Protein AF-E2CHT0-F1 (afdb_monomer_lite)

Radius of gyration: 14.72 Å; chains: 1; bounding box: 35×29×38 Å

Structure (mmCIF, N/CA/C/O backbone):
data_AF-E2CHT0-F1
#
_entry.id   AF-E2CHT0-F1
#
loop_
_atom_site.group_PDB
_atom_site.id
_atom_site.type_symbol
_atom_site.label_atom_id
_atom_site.label_alt_id
_atom_site.label_comp_id
_atom_site.label_asym_id
_atom_site.label_entity_id
_atom_site.label_seq_id
_atom_site.pdbx_PDB_ins_code
_atom_site.Cartn_x
_atom_site.Cartn_y
_atom_site.Cartn_z
_atom_site.occupancy
_atom_site.B_iso_or_equiv
_atom_site.auth_seq_id
_atom_site.auth_comp_id
_atom_site.auth_asym_id
_atom_site.auth_atom_id
_atom_site.pdbx_PDB_model_num
ATOM 1 N N . MET A 1 1 ? -0.167 5.223 0.004 1.00 87.38 1 MET A N 1
ATOM 2 C CA . MET A 1 1 ? -1.363 5.109 0.862 1.00 87.38 1 MET A CA 1
ATOM 3 C C . MET A 1 1 ? -2.185 6.381 0.898 1.00 87.38 1 MET A C 1
ATOM 5 O O . MET A 1 1 ? -3.394 6.266 0.800 1.00 87.38 1 MET A O 1
ATOM 9 N N . ALA A 1 2 ? -1.607 7.569 1.050 1.00 86.06 2 ALA A N 1
ATOM 10 C CA . ALA A 1 2 ? -2.362 8.821 1.003 1.00 86.06 2 ALA A CA 1
ATOM 11 C C . ALA A 1 2 ? -3.125 9.012 -0.323 1.00 86.06 2 ALA A C 1
ATOM 13 O O . ALA A 1 2 ? -2.822 8.372 -1.337 1.00 86.06 2 ALA A O 1
ATOM 14 N N . PHE A 1 3 ? -4.109 9.910 -0.341 1.00 81.88 3 PHE A N 1
ATOM 15 C CA . PHE A 1 3 ? -4.882 10.196 -1.555 1.00 81.88 3 PHE A CA 1
ATOM 16 C C . PHE A 1 3 ? -4.013 10.773 -2.690 1.00 81.88 3 PHE A C 1
ATOM 18 O O . PHE A 1 3 ? -4.260 10.513 -3.868 1.00 81.88 3 PHE A O 1
ATOM 25 N N . LYS A 1 4 ? -2.964 11.532 -2.347 1.00 81.38 4 LYS A N 1
ATOM 26 C CA . LYS A 1 4 ? -1.986 12.083 -3.295 1.00 81.38 4 LYS A CA 1
ATOM 27 C C . LYS A 1 4 ? -0.557 11.899 -2.775 1.00 81.38 4 LYS A C 1
ATOM 29 O O . LYS A 1 4 ? -0.359 11.846 -1.564 1.00 81.38 4 LYS A O 1
ATOM 34 N N . PRO A 1 5 ? 0.451 11.844 -3.661 1.00 83.44 5 PRO A N 1
ATOM 35 C CA . PRO A 1 5 ? 1.846 11.813 -3.236 1.00 83.44 5 PRO A CA 1
ATOM 36 C C . PRO A 1 5 ? 2.229 13.051 -2.411 1.00 83.44 5 PRO A C 1
ATOM 38 O O . PRO A 1 5 ? 1.889 14.174 -2.786 1.00 83.44 5 PRO A O 1
ATOM 41 N N . GLY A 1 6 ? 2.980 12.845 -1.325 1.00 82.62 6 GLY A N 1
ATOM 42 C CA . GLY A 1 6 ? 3.568 13.925 -0.520 1.00 82.62 6 GLY A CA 1
ATOM 43 C C . GLY A 1 6 ? 2.632 14.582 0.502 1.00 82.62 6 GLY A C 1
ATOM 44 O O . GLY A 1 6 ? 2.966 15.644 1.019 1.00 82.62 6 GLY A O 1
ATOM 45 N N . THR A 1 7 ? 1.479 13.981 0.795 1.00 85.69 7 THR A N 1
ATOM 46 C CA . THR A 1 7 ? 0.561 14.419 1.860 1.00 85.69 7 THR A CA 1
ATOM 47 C C . THR A 1 7 ? 0.230 13.257 2.787 1.00 85.69 7 THR A C 1
ATOM 49 O O . THR A 1 7 ? 0.290 12.108 2.364 1.00 85.69 7 THR A O 1
ATOM 52 N N . ASP A 1 8 ? -0.132 13.554 4.032 1.00 84.88 8 ASP A N 1
ATOM 53 C CA . ASP A 1 8 ? -0.669 12.599 5.000 1.00 84.88 8 ASP A CA 1
ATOM 54 C C . ASP A 1 8 ? -2.202 12.451 4.914 1.00 84.88 8 ASP A C 1
ATOM 56 O O . ASP A 1 8 ? -2.806 11.751 5.720 1.00 84.88 8 ASP A O 1
ATOM 60 N N . ASP A 1 9 ? -2.867 13.087 3.940 1.00 86.94 9 ASP A N 1
ATOM 61 C CA . ASP A 1 9 ? -4.326 13.044 3.830 1.00 86.94 9 ASP A CA 1
ATOM 62 C C . ASP A 1 9 ? -4.845 11.682 3.350 1.00 86.94 9 ASP A C 1
ATOM 64 O O . ASP A 1 9 ? -4.682 11.282 2.190 1.00 86.94 9 ASP A O 1
ATOM 68 N N . LEU A 1 10 ? -5.512 10.985 4.267 1.00 86.94 10 LEU A N 1
ATOM 69 C CA . LEU A 1 10 ? -6.080 9.658 4.068 1.00 86.94 10 LEU A CA 1
ATOM 70 C C . LEU A 1 10 ? -7.604 9.647 3.885 1.00 86.94 10 LEU A C 1
ATOM 72 O O . LEU A 1 10 ? -8.160 8.597 3.570 1.00 86.94 10 LEU A O 1
ATOM 76 N N . ARG A 1 11 ? -8.288 10.788 4.038 1.00 84.44 11 ARG A N 1
ATOM 77 C CA . ARG A 1 11 ? -9.764 10.846 4.118 1.00 84.44 11 ARG A CA 1
ATOM 78 C C . ARG A 1 11 ? -10.487 10.347 2.866 1.00 84.44 11 ARG A C 1
ATOM 80 O O . ARG A 1 11 ? -11.582 9.818 2.976 1.00 84.44 11 ARG A O 1
ATOM 87 N N . GLU A 1 12 ? -9.883 10.505 1.693 1.00 84.69 12 GLU A N 1
ATOM 88 C CA . GLU A 1 12 ? -10.421 10.016 0.413 1.00 84.69 12 GLU A CA 1
ATOM 89 C C . GLU A 1 12 ? -9.510 8.950 -0.210 1.00 84.69 12 GLU A C 1
ATOM 91 O O . GLU A 1 12 ? -9.467 8.784 -1.429 1.00 84.69 12 GLU A O 1
ATOM 96 N N . SER A 1 13 ? -8.707 8.258 0.603 1.00 90.06 13 SER A N 1
ATOM 97 C CA . SER A 1 13 ? -7.741 7.307 0.069 1.00 90.06 13 SER A CA 1
ATOM 98 C C . SER A 1 13 ? -8.416 6.018 -0.424 1.00 90.06 13 SER A C 1
ATOM 100 O O . SER A 1 13 ? -8.909 5.238 0.395 1.00 90.06 13 SER A O 1
ATOM 102 N N . PRO A 1 14 ? -8.322 5.686 -1.729 1.00 92.25 14 PRO A N 1
ATOM 103 C CA . PRO A 1 14 ? -8.773 4.387 -2.231 1.00 92.25 14 PRO A CA 1
ATOM 104 C C . PRO A 1 14 ? -7.900 3.230 -1.718 1.00 92.25 14 PRO A C 1
ATOM 106 O O . PRO A 1 14 ? -8.296 2.071 -1.805 1.00 92.25 14 PRO A O 1
ATOM 109 N N . SER A 1 15 ? -6.709 3.523 -1.178 1.00 93.88 15 SER A N 1
ATOM 110 C CA . SER A 1 15 ? -5.852 2.490 -0.586 1.00 93.88 15 SER A CA 1
ATOM 111 C C . SER A 1 15 ? -6.445 1.945 0.712 1.00 93.88 15 SER A C 1
ATOM 113 O O . SER A 1 15 ? -6.223 0.780 1.015 1.00 93.88 15 SER A O 1
ATOM 115 N N . LEU A 1 16 ? -7.204 2.750 1.466 1.00 93.12 16 LEU A N 1
ATOM 116 C CA . LEU A 1 16 ? -7.851 2.279 2.695 1.00 93.12 16 LEU A CA 1
ATOM 117 C C . LEU A 1 16 ? -8.976 1.294 2.411 1.00 93.12 16 LEU A C 1
ATOM 119 O O . LEU A 1 16 ? -9.051 0.263 3.065 1.00 93.12 16 LEU A O 1
ATOM 123 N N . GLU A 1 17 ? -9.796 1.578 1.400 1.00 94.56 17 GLU A N 1
ATOM 124 C CA . GLU A 1 17 ? -10.837 0.661 0.921 1.00 94.56 17 GLU A CA 1
ATOM 125 C C . GLU A 1 17 ? -10.227 -0.668 0.458 1.00 94.56 17 GLU A C 1
ATOM 127 O O . GLU A 1 17 ? -10.713 -1.745 0.800 1.00 94.56 17 GLU A O 1
ATO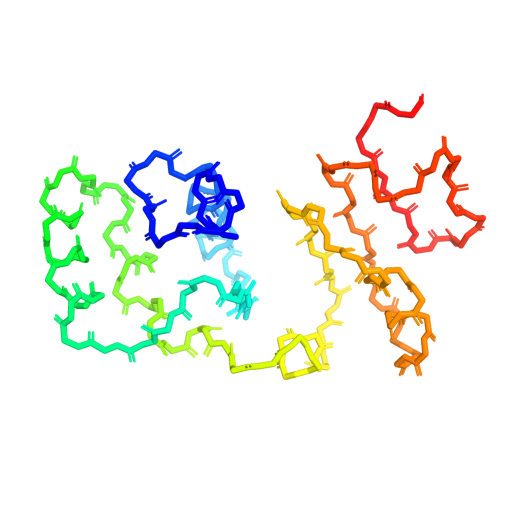M 132 N N . LEU A 1 18 ? -9.109 -0.599 -0.277 1.00 95.75 18 LEU A N 1
ATOM 133 C CA . LEU A 1 18 ? -8.371 -1.787 -0.697 1.00 95.75 18 LEU A CA 1
ATOM 134 C C . LEU A 1 18 ? -7.890 -2.606 0.507 1.00 95.75 18 LEU A C 1
ATOM 136 O O . LEU A 1 18 ? -8.104 -3.815 0.536 1.00 95.75 18 LEU A O 1
ATOM 140 N N . ILE A 1 19 ? -7.245 -1.965 1.484 1.00 96.31 19 ILE A N 1
ATOM 141 C CA . ILE A 1 19 ? -6.726 -2.650 2.674 1.00 96.31 19 ILE A CA 1
ATOM 142 C C . ILE A 1 19 ? -7.873 -3.245 3.492 1.00 96.31 19 ILE A C 1
ATOM 144 O O . ILE A 1 19 ? -7.795 -4.419 3.840 1.00 96.31 19 ILE A O 1
ATOM 148 N N . SER A 1 20 ? -8.959 -2.498 3.714 1.00 95.44 20 SER A N 1
ATOM 149 C CA . SER A 1 20 ? -10.148 -2.996 4.419 1.00 95.44 20 SER A CA 1
ATOM 150 C C . SER A 1 20 ? -10.698 -4.255 3.749 1.00 95.44 20 SER A C 1
ATOM 152 O O . SER A 1 20 ? -10.865 -5.285 4.396 1.00 95.44 20 SER A O 1
ATOM 154 N N . GLY A 1 21 ? -10.881 -4.229 2.424 1.00 96.81 21 GLY A N 1
ATOM 155 C CA . GLY A 1 21 ? -11.379 -5.384 1.674 1.00 96.81 21 GLY A CA 1
ATOM 156 C C . GLY A 1 21 ? -10.418 -6.583 1.639 1.00 96.81 21 GLY A C 1
ATOM 157 O O . GLY A 1 21 ? -10.860 -7.714 1.423 1.00 96.81 21 GLY A O 1
ATOM 158 N N . LEU A 1 22 ? -9.111 -6.368 1.829 1.00 97.00 22 LEU A N 1
ATOM 159 C CA . LEU A 1 22 ? -8.123 -7.441 1.996 1.00 97.00 22 LEU A CA 1
ATOM 160 C C . LEU A 1 22 ? -8.205 -8.044 3.404 1.00 97.00 22 LEU A C 1
ATOM 162 O O . LEU A 1 22 ? -8.292 -9.266 3.539 1.00 97.00 22 LEU A O 1
ATOM 166 N N . GLN A 1 23 ? -8.261 -7.202 4.435 1.00 96.12 23 GLN A N 1
ATOM 167 C CA . GLN A 1 23 ? -8.394 -7.632 5.829 1.00 96.12 23 GLN A CA 1
ATOM 168 C C . GLN A 1 23 ? -9.708 -8.391 6.069 1.00 96.12 23 GLN A C 1
ATOM 170 O O . GLN A 1 23 ? -9.702 -9.442 6.706 1.00 96.12 23 GLN A O 1
ATOM 175 N N . GLU A 1 24 ? -10.821 -7.948 5.475 1.00 96.31 24 GLU A N 1
ATOM 176 C CA . GLU A 1 24 ? -12.115 -8.654 5.505 1.00 96.31 24 GLU A CA 1
ATOM 177 C C . GLU A 1 24 ? -12.042 -10.074 4.921 1.00 96.31 24 GLU A C 1
ATOM 179 O O . GLU A 1 24 ? -12.826 -10.950 5.291 1.00 96.31 24 GLU A O 1
ATOM 184 N N . LYS A 1 25 ? -11.090 -10.322 4.017 1.00 97.38 25 LYS A N 1
ATOM 185 C CA . LYS A 1 25 ? -10.827 -11.644 3.429 1.00 97.38 25 LYS A CA 1
ATOM 186 C C . LYS A 1 25 ? -9.797 -12.458 4.217 1.00 97.38 25 LYS A C 1
ATOM 188 O O . LYS A 1 25 ? -9.438 -13.547 3.773 1.00 97.38 25 LYS A O 1
ATOM 193 N N . GLY A 1 26 ? -9.333 -11.957 5.362 1.00 97.00 26 GLY A N 1
ATOM 194 C CA . GLY A 1 26 ? -8.332 -12.606 6.207 1.00 97.00 26 GLY A CA 1
ATOM 195 C C . GLY A 1 26 ? -6.897 -12.467 5.697 1.00 97.00 26 GLY A C 1
ATOM 196 O O . GLY A 1 26 ? -6.052 -13.277 6.066 1.00 97.00 26 GLY A O 1
ATOM 197 N N . VAL A 1 27 ? -6.618 -11.487 4.831 1.00 97.81 27 VAL A N 1
ATOM 198 C CA . VAL A 1 27 ? -5.258 -11.211 4.349 1.00 97.81 27 VAL A CA 1
ATOM 199 C C . VAL A 1 27 ? -4.528 -10.337 5.366 1.00 97.81 27 VAL A C 1
ATOM 201 O O . VAL A 1 27 ? -5.024 -9.274 5.742 1.00 97.81 27 VAL A O 1
ATOM 204 N N . GLU A 1 28 ? -3.336 -10.762 5.779 1.00 97.38 28 GLU A N 1
ATOM 205 C CA . GLU A 1 28 ? -2.433 -9.935 6.580 1.00 97.38 28 GLU A CA 1
ATOM 206 C C . GLU A 1 28 ? -1.816 -8.839 5.707 1.00 97.38 28 GLU A C 1
ATOM 208 O O . GLU A 1 28 ? -1.351 -9.094 4.595 1.00 97.38 28 GLU A O 1
ATOM 213 N N . VAL A 1 29 ? -1.826 -7.600 6.201 1.00 97.69 29 VAL A N 1
ATOM 214 C CA . VAL A 1 29 ? -1.352 -6.439 5.446 1.00 97.69 29 VAL A CA 1
ATOM 215 C C . VAL A 1 29 ? -0.239 -5.746 6.213 1.00 97.69 29 VAL A C 1
ATOM 217 O O . VAL A 1 29 ? -0.374 -5.430 7.389 1.00 97.69 29 VAL A O 1
ATOM 220 N N . THR A 1 30 ? 0.842 -5.448 5.505 1.00 97.88 30 THR A N 1
ATOM 221 C CA . THR A 1 30 ? 1.837 -4.439 5.865 1.00 97.88 30 THR A CA 1
ATOM 222 C C . THR A 1 30 ? 1.782 -3.319 4.840 1.00 97.88 30 THR A C 1
ATOM 224 O O . THR A 1 30 ? 1.419 -3.525 3.678 1.00 97.88 30 THR A O 1
ATOM 227 N N . ALA A 1 31 ? 2.130 -2.105 5.253 1.00 96.50 31 ALA A N 1
ATOM 228 C CA . ALA A 1 31 ? 2.073 -0.965 4.357 1.00 96.50 31 ALA A CA 1
ATOM 229 C C . ALA A 1 31 ? 3.192 0.040 4.614 1.00 96.50 31 ALA A C 1
ATOM 231 O O . ALA A 1 31 ? 3.726 0.159 5.714 1.00 96.50 31 ALA A O 1
ATOM 232 N N . TYR A 1 32 ? 3.539 0.783 3.570 1.00 95.81 32 TYR A N 1
ATOM 233 C CA . TYR A 1 32 ? 4.504 1.869 3.629 1.00 95.81 32 TYR A CA 1
ATOM 234 C C . TYR A 1 32 ? 4.008 3.040 2.784 1.00 95.81 32 TYR A C 1
ATOM 236 O O . TYR A 1 32 ? 3.542 2.867 1.653 1.00 95.81 32 TYR A O 1
ATOM 244 N N . ASP A 1 33 ? 4.142 4.242 3.328 1.00 94.12 33 ASP A N 1
ATOM 245 C CA . ASP A 1 33 ? 3.995 5.493 2.599 1.00 94.12 33 ASP A CA 1
ATOM 246 C C . ASP A 1 33 ? 4.939 6.525 3.228 1.00 94.12 33 ASP A C 1
ATOM 248 O O . ASP A 1 33 ? 4.826 6.787 4.426 1.00 94.12 33 ASP A O 1
ATOM 252 N N . PRO A 1 34 ? 5.863 7.126 2.460 1.00 92.50 34 PRO A N 1
ATOM 253 C CA . PRO A 1 34 ? 6.829 8.081 3.002 1.00 92.50 34 PRO A CA 1
ATOM 254 C C . PRO A 1 34 ? 6.186 9.344 3.591 1.00 92.50 34 PRO A C 1
ATOM 256 O O . PRO A 1 34 ? 6.840 10.053 4.353 1.00 92.50 34 PRO A O 1
ATOM 259 N N . ALA A 1 35 ? 4.945 9.666 3.215 1.00 89.75 35 ALA A N 1
ATOM 260 C CA . ALA A 1 35 ? 4.225 10.820 3.739 1.00 89.75 35 ALA A CA 1
ATOM 261 C C . ALA A 1 35 ? 3.478 10.515 5.048 1.00 89.75 35 ALA A C 1
ATOM 263 O O . ALA A 1 35 ? 3.058 11.445 5.737 1.00 89.75 35 ALA A O 1
ATOM 264 N N . LEU A 1 36 ? 3.332 9.237 5.415 1.00 87.56 36 LEU A N 1
ATOM 265 C CA . LEU A 1 36 ? 2.703 8.825 6.665 1.00 87.56 36 LEU A CA 1
ATOM 266 C C . LEU A 1 36 ? 3.775 8.591 7.726 1.00 87.56 36 LEU A C 1
ATOM 268 O O . LEU A 1 36 ? 4.389 7.530 7.801 1.00 87.56 36 LEU A O 1
ATOM 272 N N . VAL A 1 37 ? 3.986 9.603 8.563 1.00 81.44 37 VAL A N 1
ATOM 273 C CA . VAL A 1 37 ? 4.864 9.507 9.731 1.00 81.44 37 VAL A CA 1
ATOM 274 C C . VAL A 1 37 ? 3.989 9.374 10.979 1.00 81.44 37 VAL A C 1
ATOM 276 O O . VAL A 1 37 ? 3.233 10.305 11.281 1.00 81.44 37 VAL A O 1
ATOM 279 N N . PRO A 1 38 ? 4.070 8.255 11.724 1.00 74.06 38 PRO A N 1
ATOM 280 C CA . PRO A 1 38 ? 3.332 8.096 12.969 1.00 74.06 38 PRO A CA 1
ATOM 281 C C . PRO A 1 38 ? 3.638 9.238 13.946 1.00 74.06 38 PRO A C 1
ATOM 283 O O . PRO A 1 38 ? 4.794 9.569 14.210 1.00 74.06 38 PRO A O 1
ATOM 286 N N . GLY A 1 39 ? 2.594 9.857 14.495 1.00 75.12 39 GLY A N 1
ATOM 287 C CA . GLY A 1 39 ? 2.744 10.959 15.439 1.00 75.12 39 GLY A CA 1
ATOM 288 C C . GLY A 1 39 ? 1.414 11.518 15.950 1.00 75.12 39 GLY A C 1
ATOM 289 O O . GLY A 1 39 ? 0.344 11.095 15.513 1.00 75.12 39 GLY A O 1
ATOM 290 N N . PRO A 1 40 ? 1.443 12.506 16.864 1.00 75.19 40 PRO A N 1
ATOM 291 C CA . PRO A 1 40 ? 0.227 13.033 17.491 1.00 75.19 40 PRO A CA 1
ATOM 292 C C . PRO A 1 40 ? -0.773 13.660 16.507 1.00 75.19 40 PRO A C 1
ATOM 294 O O . PRO A 1 40 ? -1.974 13.637 16.756 1.00 75.19 40 PRO A O 1
ATOM 297 N N . HIS A 1 41 ? -0.289 14.244 15.404 1.00 75.56 41 HIS A N 1
ATOM 298 C CA . HIS A 1 41 ? -1.143 14.808 14.351 1.00 75.56 41 HIS A CA 1
ATOM 299 C C . HIS A 1 41 ? -1.875 13.709 13.574 1.00 75.56 41 HIS A C 1
ATOM 301 O O . HIS A 1 41 ? -3.088 13.785 13.395 1.00 75.56 41 HIS A O 1
ATOM 307 N N . PHE A 1 42 ? -1.133 12.664 13.202 1.00 73.25 42 PHE A N 1
ATOM 308 C CA . PHE A 1 42 ? -1.644 11.474 12.537 1.00 73.25 42 PHE A CA 1
ATOM 309 C C . PHE A 1 42 ? -2.784 10.853 13.360 1.00 73.25 42 PHE A C 1
ATOM 311 O O . PHE A 1 42 ? -3.903 10.768 12.875 1.00 73.25 42 PHE A O 1
ATOM 318 N N . LEU A 1 43 ? -2.587 10.581 14.655 1.00 73.88 43 LEU A N 1
ATOM 319 C CA . LEU A 1 43 ? -3.630 9.982 15.510 1.00 73.88 43 LEU A CA 1
ATOM 320 C C . LEU A 1 43 ? -4.943 10.790 15.566 1.00 73.88 43 LEU A C 1
ATOM 322 O O . LEU A 1 43 ? -6.026 10.212 15.542 1.00 73.88 43 LEU A O 1
ATOM 326 N N . LYS A 1 44 ? -4.874 12.127 15.577 1.00 79.12 44 LYS A N 1
ATOM 327 C CA . LYS A 1 44 ? -6.078 12.981 15.578 1.00 79.12 44 LYS A CA 1
ATOM 328 C C . LYS A 1 44 ? -6.856 12.916 14.267 1.00 79.12 44 LYS A C 1
ATOM 330 O O . LYS A 1 44 ? -8.084 12.973 14.271 1.00 79.12 44 LYS A O 1
ATOM 335 N N . GLN A 1 45 ? -6.151 12.827 13.141 1.00 78.88 45 GLN A N 1
ATOM 336 C CA . GLN A 1 45 ? -6.786 12.658 11.835 1.00 78.88 45 GLN A CA 1
ATOM 337 C C . GLN A 1 45 ? -7.532 11.320 11.767 1.00 78.88 45 GLN A C 1
ATOM 339 O O . GLN A 1 45 ? -8.637 11.256 11.232 1.00 78.88 45 GLN A O 1
ATOM 344 N N . PHE A 1 46 ? -6.962 10.285 12.381 1.00 77.38 46 PHE A N 1
ATOM 345 C CA . PHE A 1 46 ? -7.561 8.960 12.481 1.00 77.38 46 PHE A CA 1
ATOM 346 C C . PHE A 1 46 ? -8.816 8.935 13.337 1.00 77.38 46 PHE A C 1
ATOM 348 O O . PHE A 1 46 ? -9.833 8.411 12.890 1.00 77.38 46 PHE A O 1
ATOM 355 N N . GLU A 1 47 ? -8.784 9.555 14.519 1.00 78.31 47 GLU A N 1
ATOM 356 C CA . GLU A 1 47 ? -9.982 9.702 15.350 1.00 78.31 47 GLU A CA 1
ATOM 357 C C . GLU A 1 47 ? -11.120 10.349 14.553 1.00 78.31 47 GLU A C 1
ATOM 359 O O . GLU A 1 47 ? -12.241 9.850 14.564 1.00 78.31 47 GLU A O 1
ATOM 364 N N . TYR A 1 48 ? -10.837 11.411 13.791 1.00 80.25 48 TYR A N 1
ATOM 365 C CA . TYR A 1 48 ? -11.836 12.032 12.920 1.00 80.25 48 TYR A CA 1
ATOM 366 C C . TYR A 1 48 ? -12.347 11.077 11.829 1.00 80.25 48 TYR A C 1
ATOM 368 O O . TYR A 1 48 ? -13.555 10.996 11.589 1.00 80.25 48 TYR A O 1
ATOM 376 N N . MET A 1 49 ? -11.445 10.346 11.172 1.00 80.44 49 MET A N 1
ATOM 377 C CA . MET A 1 49 ? -11.798 9.405 10.108 1.00 80.44 49 MET A CA 1
ATOM 378 C C . MET A 1 49 ? -12.672 8.254 10.604 1.00 80.44 49 MET A C 1
ATOM 380 O O . MET A 1 49 ? -13.591 7.873 9.887 1.00 80.44 49 MET A O 1
ATOM 384 N N . GLN A 1 50 ? -12.466 7.761 11.826 1.00 78.25 50 GLN A N 1
ATOM 385 C CA . GLN A 1 50 ? -13.314 6.716 12.416 1.00 78.25 50 GLN A CA 1
ATOM 386 C C . GLN A 1 50 ? -14.787 7.142 12.517 1.00 78.25 50 GLN A C 1
ATOM 388 O O . GLN A 1 50 ? -15.683 6.318 12.342 1.00 78.25 50 GLN A O 1
ATOM 393 N N . TYR A 1 51 ? -15.054 8.429 12.767 1.00 80.12 51 TYR A N 1
ATOM 394 C CA . TYR A 1 51 ? -16.421 8.960 12.774 1.00 80.12 51 TYR A CA 1
ATOM 395 C C . TYR A 1 51 ? -16.950 9.240 11.367 1.00 80.12 51 TYR A C 1
ATOM 397 O O . TYR A 1 51 ? -18.123 8.990 11.092 1.00 80.12 51 TYR A O 1
ATOM 405 N N . ALA A 1 52 ? -16.111 9.792 10.487 1.00 82.44 52 ALA A N 1
ATOM 406 C CA . ALA A 1 52 ? -16.519 10.184 9.139 1.00 82.44 52 ALA A CA 1
ATOM 407 C C . ALA A 1 52 ? -16.703 8.987 8.189 1.00 82.44 52 ALA A C 1
ATOM 409 O O . ALA A 1 52 ? -17.509 9.064 7.263 1.00 82.44 52 ALA A O 1
ATOM 410 N N . LEU A 1 53 ? -15.971 7.893 8.420 1.00 84.62 53 LEU A N 1
ATOM 411 C CA . LEU A 1 53 ? -15.916 6.700 7.572 1.00 84.62 53 LEU A CA 1
ATOM 412 C C . LEU A 1 53 ? -16.089 5.436 8.437 1.00 84.62 53 LEU A C 1
ATOM 414 O O . LEU A 1 53 ? -15.139 4.669 8.602 1.00 84.62 53 LEU A O 1
ATOM 418 N N . PRO A 1 54 ? -17.287 5.187 9.007 1.00 86.06 54 PRO A N 1
ATOM 419 C CA . PRO A 1 54 ? -17.496 4.083 9.948 1.00 86.06 54 PRO A CA 1
ATOM 420 C C . PRO A 1 54 ? -17.181 2.703 9.363 1.00 86.06 54 PRO A C 1
ATOM 422 O O . PRO A 1 54 ? -16.806 1.794 10.098 1.00 86.06 54 PRO A O 1
ATOM 425 N N . HIS A 1 55 ? -17.323 2.541 8.044 1.00 88.50 55 HIS A N 1
ATOM 426 C CA . HIS A 1 55 ? -17.000 1.298 7.343 1.00 88.50 55 HIS A CA 1
ATOM 427 C C . HIS A 1 55 ? -15.493 1.030 7.250 1.00 88.50 55 HIS A C 1
ATOM 429 O O . HIS A 1 55 ? -15.108 -0.120 7.104 1.00 88.50 55 HIS A O 1
ATOM 435 N N . LEU A 1 56 ? -14.643 2.051 7.412 1.00 90.25 56 LEU A N 1
ATOM 436 C CA . LEU A 1 56 ? -13.180 1.919 7.443 1.00 90.25 56 LEU A CA 1
ATOM 437 C C . LEU A 1 56 ? -12.613 1.895 8.865 1.00 90.25 56 LEU A C 1
ATOM 439 O O . LEU A 1 56 ? -11.398 1.968 9.049 1.00 90.25 56 LEU A O 1
ATOM 443 N N . LYS A 1 57 ? -13.469 1.792 9.888 1.00 89.00 57 LYS A N 1
ATOM 444 C CA . LYS A 1 57 ? -13.038 1.863 11.285 1.00 89.00 57 LYS A CA 1
ATOM 445 C C . LYS A 1 57 ? -11.919 0.858 11.595 1.00 89.00 57 LYS A C 1
ATOM 447 O O . LYS A 1 57 ? -10.894 1.267 12.131 1.00 89.00 57 LYS A O 1
ATOM 452 N N . GLN A 1 58 ? -12.079 -0.406 11.200 1.00 90.44 58 GLN A N 1
ATOM 453 C CA . GLN A 1 58 ? -11.101 -1.460 11.492 1.00 90.44 58 GLN A CA 1
ATOM 454 C C . GLN A 1 58 ? -9.718 -1.135 10.909 1.00 90.44 58 GLN A C 1
ATOM 456 O O . GLN A 1 58 ? -8.746 -1.047 11.651 1.00 90.44 58 GLN A O 1
ATOM 461 N N . VAL A 1 59 ? -9.637 -0.840 9.606 1.00 91.12 59 VAL A N 1
ATOM 462 C CA . VAL A 1 59 ? -8.355 -0.499 8.966 1.00 91.12 59 VAL A CA 1
ATOM 463 C C . VAL A 1 59 ? -7.719 0.746 9.588 1.00 91.12 59 VAL A C 1
ATOM 465 O O . VAL A 1 59 ? -6.499 0.827 9.712 1.00 91.12 59 VAL A O 1
ATOM 468 N N . THR A 1 60 ? -8.522 1.724 10.020 1.00 88.38 60 THR A N 1
ATOM 469 C CA . THR A 1 60 ? -7.988 2.902 10.716 1.00 88.38 60 THR A CA 1
ATOM 470 C C . THR A 1 60 ? -7.432 2.587 12.104 1.00 88.38 60 THR A C 1
ATOM 472 O O . THR A 1 60 ? -6.461 3.217 12.512 1.00 88.38 60 THR A O 1
ATOM 475 N N . GLU A 1 61 ? -7.995 1.616 12.819 1.00 88.50 61 GLU A N 1
ATOM 476 C CA . GLU A 1 61 ? -7.471 1.162 14.114 1.00 88.50 61 GLU A CA 1
ATOM 477 C C . GLU A 1 61 ? -6.175 0.350 13.947 1.00 88.50 61 GLU A C 1
ATOM 479 O O . GLU A 1 61 ? -5.240 0.546 14.720 1.00 88.50 61 GLU A O 1
ATOM 484 N N . ASP A 1 62 ? -6.078 -0.468 12.896 1.00 90.88 62 ASP A N 1
ATOM 485 C CA . ASP A 1 62 ? -4.915 -1.330 12.624 1.00 90.88 62 ASP A CA 1
ATOM 486 C C . ASP A 1 62 ? -3.723 -0.572 12.014 1.00 90.88 62 ASP A C 1
ATOM 488 O O . ASP A 1 62 ? -2.587 -1.051 11.994 1.00 90.88 62 ASP A O 1
ATOM 492 N N . LEU A 1 63 ? -3.967 0.627 11.484 1.00 88.56 63 LEU A N 1
ATOM 493 C CA . LEU A 1 63 ? -2.994 1.388 10.704 1.00 88.56 63 LEU A CA 1
ATOM 494 C C . LEU A 1 63 ? -1.637 1.621 11.389 1.00 88.56 63 LEU A C 1
ATOM 496 O O . LEU A 1 63 ? -0.612 1.426 10.731 1.00 88.56 63 LEU A O 1
ATOM 500 N N . PRO A 1 64 ? -1.579 1.983 12.684 1.00 87.69 64 PRO A N 1
ATOM 501 C CA . PRO A 1 64 ? -0.318 2.081 13.415 1.00 87.69 64 PRO A CA 1
ATOM 502 C C . PRO A 1 64 ? 0.485 0.772 13.465 1.00 87.69 64 PRO A C 1
ATOM 504 O O . PRO A 1 64 ? 1.709 0.828 13.560 1.00 87.69 64 PRO A O 1
ATOM 507 N N . GLU A 1 65 ? -0.173 -0.388 13.405 1.00 90.75 65 GLU A N 1
ATOM 508 C CA . GLU A 1 65 ? 0.471 -1.704 13.503 1.00 90.75 65 GLU A CA 1
ATOM 509 C C . GLU A 1 65 ? 0.950 -2.228 12.141 1.00 90.75 65 GLU A C 1
ATOM 511 O O . GLU A 1 65 ? 2.017 -2.850 12.047 1.00 90.75 65 GLU A O 1
ATOM 516 N N . ILE A 1 66 ? 0.187 -1.954 11.077 1.00 94.06 66 ILE A N 1
ATOM 517 C CA . ILE A 1 66 ? 0.521 -2.393 9.712 1.00 94.06 66 ILE A CA 1
ATOM 518 C C . ILE A 1 66 ? 1.539 -1.472 9.030 1.00 94.06 66 ILE A C 1
ATOM 520 O O . ILE A 1 66 ? 2.233 -1.905 8.105 1.00 94.06 66 ILE A O 1
ATOM 524 N N . LEU A 1 67 ? 1.642 -0.206 9.455 1.00 93.88 67 LEU A N 1
ATOM 525 C CA . LEU A 1 67 ? 2.606 0.742 8.901 1.00 93.88 67 LEU A CA 1
ATOM 526 C C . LEU A 1 67 ? 4.042 0.359 9.263 1.00 93.88 67 LEU A C 1
ATOM 528 O O . LEU A 1 67 ? 4.383 0.083 10.413 1.00 93.88 67 LEU A O 1
ATOM 532 N N . ARG A 1 68 ? 4.911 0.380 8.256 1.00 95.25 68 ARG A N 1
ATOM 533 C CA . ARG A 1 68 ? 6.352 0.157 8.386 1.00 95.25 68 ARG A CA 1
ATOM 534 C C . ARG A 1 68 ? 7.106 1.441 8.085 1.00 95.25 68 ARG A C 1
ATOM 536 O O . ARG A 1 68 ? 6.664 2.263 7.291 1.00 95.25 68 ARG A O 1
ATOM 543 N N . GLU A 1 69 ? 8.281 1.594 8.688 1.00 93.62 69 GLU A N 1
ATOM 544 C CA . GLU A 1 69 ? 9.133 2.778 8.498 1.00 93.62 69 GLU A CA 1
ATOM 545 C C . GLU A 1 69 ? 9.890 2.775 7.165 1.00 93.62 69 GLU A C 1
ATOM 547 O O . GLU A 1 69 ? 10.400 3.805 6.728 1.00 93.62 69 GLU A O 1
ATOM 552 N N . THR A 1 70 ? 10.005 1.613 6.517 1.00 95.00 70 THR A N 1
ATOM 553 C CA . THR A 1 70 ? 10.767 1.450 5.277 1.00 95.00 70 THR A CA 1
ATOM 554 C C . THR A 1 70 ? 10.024 0.568 4.286 1.00 95.00 70 THR A C 1
ATOM 556 O O . THR A 1 70 ? 9.269 -0.323 4.675 1.00 95.00 70 THR A O 1
ATOM 559 N N . ILE A 1 71 ? 10.303 0.775 2.993 1.00 95.19 71 ILE A N 1
ATOM 560 C CA . ILE A 1 71 ? 9.808 -0.098 1.921 1.00 95.19 71 ILE A CA 1
ATOM 561 C C . ILE A 1 71 ? 10.240 -1.541 2.185 1.00 95.19 71 ILE A C 1
ATOM 563 O O . ILE A 1 71 ? 9.412 -2.437 2.112 1.00 95.19 71 ILE A O 1
ATOM 567 N N . LEU A 1 72 ? 11.515 -1.754 2.539 1.00 95.19 72 LEU A N 1
ATOM 568 C CA . LEU A 1 72 ? 12.062 -3.087 2.799 1.00 95.19 72 LEU A CA 1
ATOM 569 C C . LEU A 1 72 ? 11.308 -3.804 3.922 1.00 95.19 72 LEU A C 1
ATOM 571 O O . LEU A 1 72 ? 10.948 -4.958 3.750 1.00 95.19 72 LEU A O 1
ATOM 575 N N . GLY A 1 73 ? 10.992 -3.111 5.020 1.00 96.00 73 GLY A N 1
ATOM 576 C CA . GLY A 1 73 ? 10.194 -3.693 6.102 1.00 96.00 73 GLY A CA 1
ATOM 577 C C . GLY A 1 73 ? 8.738 -3.976 5.718 1.00 96.00 73 GLY A C 1
ATOM 578 O O . GLY A 1 73 ? 8.124 -4.861 6.302 1.00 96.00 73 GLY A O 1
ATOM 579 N N . ALA A 1 74 ? 8.169 -3.243 4.755 1.00 96.00 74 ALA A N 1
ATOM 580 C CA . ALA A 1 74 ? 6.818 -3.507 4.256 1.00 96.00 74 ALA A CA 1
ATOM 581 C C . ALA A 1 74 ? 6.751 -4.690 3.287 1.00 96.00 74 ALA A C 1
ATOM 583 O O . ALA A 1 74 ? 5.704 -5.323 3.212 1.00 96.00 74 ALA A O 1
ATOM 584 N N . VAL A 1 75 ? 7.832 -4.985 2.562 1.00 96.31 75 VAL A N 1
ATOM 585 C CA . VAL A 1 75 ? 7.866 -6.052 1.545 1.00 96.31 75 VAL A CA 1
ATOM 586 C C . VAL A 1 75 ? 8.608 -7.309 2.001 1.00 96.31 75 VAL A C 1
ATOM 588 O O . VAL A 1 75 ? 8.834 -8.207 1.191 1.00 96.31 75 VAL A O 1
ATOM 591 N N . ASP A 1 76 ? 9.027 -7.375 3.262 1.00 94.94 76 ASP A N 1
ATOM 592 C CA . ASP A 1 76 ? 9.726 -8.534 3.812 1.00 94.94 76 ASP A CA 1
ATOM 593 C C . ASP A 1 76 ? 8.757 -9.702 4.031 1.00 94.94 76 ASP A C 1
ATOM 595 O O . ASP A 1 76 ? 7.719 -9.542 4.670 1.00 94.94 76 ASP A O 1
ATOM 599 N N . GLY A 1 77 ? 9.083 -10.872 3.475 1.00 93.81 77 GLY A N 1
ATOM 600 C CA . GLY A 1 77 ? 8.307 -12.105 3.653 1.00 93.81 77 GLY A CA 1
ATOM 601 C C . GLY A 1 77 ? 6.883 -12.111 3.076 1.00 93.81 77 GLY A C 1
ATOM 602 O O . GLY A 1 77 ? 6.116 -13.004 3.420 1.00 93.81 77 GLY A O 1
ATOM 603 N N . VAL A 1 78 ? 6.510 -11.143 2.231 1.00 97.00 78 VAL A N 1
ATOM 604 C CA . VAL A 1 78 ? 5.149 -11.048 1.668 1.00 97.00 78 VAL A CA 1
ATOM 605 C C . VAL A 1 78 ? 4.968 -11.908 0.414 1.00 97.00 78 VAL A C 1
ATOM 607 O O . VAL A 1 78 ? 5.890 -12.033 -0.388 1.00 97.00 78 VAL A O 1
ATOM 610 N N . ASP A 1 79 ? 3.753 -12.414 0.189 1.00 96.75 79 ASP A N 1
ATOM 611 C CA . ASP A 1 79 ? 3.391 -13.170 -1.025 1.00 96.75 79 ASP A CA 1
ATOM 612 C C . ASP A 1 79 ? 3.035 -12.266 -2.222 1.00 96.75 79 ASP A C 1
ATOM 614 O O . ASP A 1 79 ? 3.145 -12.657 -3.390 1.00 96.75 79 ASP A O 1
ATOM 618 N N . ALA A 1 80 ? 2.575 -11.042 -1.945 1.00 97.19 80 ALA A N 1
ATOM 619 C CA . ALA A 1 80 ? 2.165 -10.075 -2.955 1.00 97.19 80 ALA A CA 1
ATOM 620 C C . ALA A 1 80 ? 2.464 -8.634 -2.522 1.00 97.19 80 ALA A C 1
ATOM 622 O O . ALA A 1 80 ? 2.365 -8.281 -1.350 1.00 97.19 80 ALA A O 1
ATOM 623 N N . ILE A 1 81 ? 2.792 -7.786 -3.496 1.00 97.12 81 ILE A N 1
ATOM 624 C CA . ILE A 1 81 ? 3.108 -6.368 -3.312 1.00 97.12 81 ILE A CA 1
ATOM 625 C C . ILE A 1 81 ? 2.169 -5.557 -4.198 1.00 97.12 81 ILE A C 1
ATOM 627 O O . ILE A 1 81 ? 2.252 -5.632 -5.423 1.00 97.12 81 ILE A O 1
ATOM 631 N N . VAL A 1 82 ? 1.298 -4.745 -3.597 1.00 97.25 82 VAL A N 1
ATOM 632 C CA . VAL A 1 82 ? 0.392 -3.861 -4.345 1.00 97.25 82 VAL A CA 1
ATOM 633 C C . VAL A 1 82 ? 0.939 -2.439 -4.365 1.00 97.25 82 VAL A C 1
ATOM 635 O O . VAL A 1 82 ? 1.056 -1.782 -3.331 1.00 97.25 82 VAL A O 1
ATOM 638 N N . VAL A 1 83 ? 1.244 -1.934 -5.557 1.00 96.06 83 VAL A N 1
ATOM 639 C CA . VAL A 1 83 ? 1.782 -0.586 -5.747 1.00 96.06 83 VAL A CA 1
ATOM 640 C C . VAL A 1 83 ? 0.661 0.372 -6.135 1.00 96.06 83 VAL A C 1
ATOM 642 O O . VAL A 1 83 ? 0.186 0.383 -7.268 1.00 96.06 83 VAL A O 1
ATOM 645 N N . VAL A 1 84 ? 0.267 1.207 -5.172 1.00 95.06 84 VAL A N 1
ATOM 646 C CA . VAL A 1 84 ? -0.826 2.195 -5.291 1.00 95.06 84 VAL A CA 1
ATOM 647 C C . VAL A 1 84 ? -0.348 3.624 -5.559 1.00 95.06 84 VAL A C 1
ATOM 649 O O . VAL A 1 84 ? -1.154 4.504 -5.849 1.00 95.06 84 VAL A O 1
ATOM 652 N N . GLN A 1 85 ? 0.955 3.885 -5.451 1.00 92.56 85 GLN A N 1
ATOM 653 C CA . GLN A 1 85 ? 1.560 5.185 -5.744 1.00 92.56 85 GLN A CA 1
ATOM 654 C C . GLN A 1 85 ? 2.912 5.005 -6.426 1.00 92.56 85 GLN A C 1
ATOM 656 O O . GLN A 1 85 ? 3.684 4.108 -6.090 1.00 92.56 85 GLN A O 1
ATOM 661 N N . LYS A 1 86 ? 3.216 5.885 -7.383 1.00 91.25 86 LYS A N 1
ATOM 662 C CA . LYS A 1 86 ? 4.490 5.847 -8.097 1.00 91.25 86 LYS A CA 1
ATOM 663 C C . LYS A 1 86 ? 5.601 6.407 -7.216 1.00 91.25 86 LYS A C 1
ATOM 665 O O . LYS A 1 86 ? 5.556 7.573 -6.832 1.00 91.25 86 LYS A O 1
ATOM 670 N N . MET A 1 87 ? 6.622 5.594 -6.965 1.00 90.00 87 MET A N 1
ATOM 671 C CA . MET A 1 87 ? 7.829 6.001 -6.251 1.00 90.00 87 MET A CA 1
ATOM 672 C C . MET A 1 87 ? 9.063 5.852 -7.152 1.00 90.00 87 MET A C 1
ATOM 674 O O . MET A 1 87 ? 9.169 4.856 -7.877 1.00 90.00 87 MET A O 1
ATOM 678 N N . PRO A 1 88 ? 10.001 6.819 -7.143 1.00 89.94 88 PRO A N 1
ATOM 679 C CA . PRO A 1 88 ? 11.246 6.698 -7.893 1.00 89.94 88 PRO A CA 1
ATOM 680 C C . PRO A 1 88 ? 12.010 5.427 -7.511 1.00 89.94 88 PRO A C 1
ATOM 682 O O . PRO A 1 88 ? 12.122 5.103 -6.334 1.00 89.94 88 PRO A O 1
ATOM 685 N N . ASN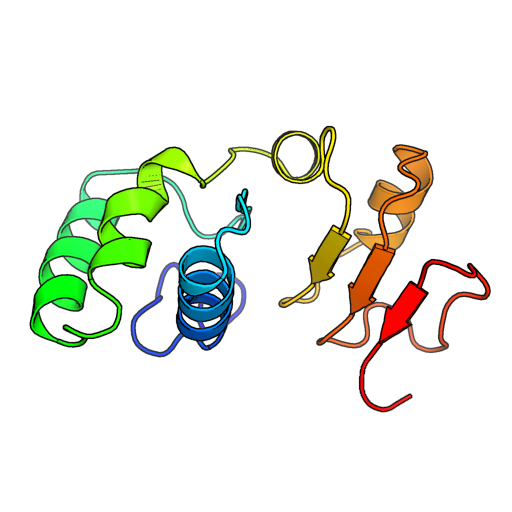 A 1 89 ? 12.555 4.730 -8.509 1.00 89.69 89 ASN A N 1
ATOM 686 C CA . ASN A 1 89 ? 13.391 3.533 -8.348 1.00 89.69 89 ASN A CA 1
ATOM 687 C C . ASN A 1 89 ? 12.743 2.342 -7.616 1.00 89.69 89 ASN A C 1
ATOM 689 O O . ASN A 1 89 ? 13.447 1.381 -7.320 1.00 89.69 89 ASN A O 1
ATOM 693 N N . LEU A 1 90 ? 11.427 2.354 -7.365 1.00 93.06 90 LEU A N 1
ATOM 694 C CA . LEU A 1 90 ? 10.755 1.271 -6.640 1.00 93.06 90 LEU A CA 1
ATOM 695 C C . LEU A 1 90 ? 10.920 -0.080 -7.341 1.00 93.06 90 LEU A C 1
ATOM 697 O O . LEU A 1 90 ? 11.266 -1.052 -6.690 1.00 93.06 90 LEU A O 1
ATOM 701 N N . LEU A 1 91 ? 10.752 -0.132 -8.665 1.00 91.19 91 LEU A N 1
ATOM 702 C CA . LEU A 1 91 ? 10.915 -1.378 -9.417 1.00 91.19 91 LEU A CA 1
ATOM 703 C C . LEU A 1 91 ? 12.314 -1.986 -9.228 1.00 91.19 91 LEU A C 1
ATOM 705 O O . LEU A 1 91 ? 12.422 -3.144 -8.852 1.00 91.19 91 LEU A O 1
ATOM 709 N N . GLY A 1 92 ? 13.373 -1.191 -9.405 1.00 91.69 92 GLY A N 1
ATOM 710 C CA . GLY A 1 92 ? 14.746 -1.669 -9.218 1.00 91.69 92 GLY A CA 1
ATOM 711 C C . GLY A 1 92 ? 15.056 -2.051 -7.767 1.00 91.69 92 GLY A C 1
ATOM 712 O O . GLY A 1 92 ? 15.827 -2.973 -7.528 1.00 91.69 92 GLY A O 1
ATOM 713 N N . LEU A 1 93 ? 14.432 -1.381 -6.790 1.00 92.75 93 LEU A N 1
ATOM 714 C CA . LEU A 1 93 ? 14.519 -1.772 -5.383 1.00 92.75 93 LEU A CA 1
ATOM 715 C C . LEU A 1 93 ? 13.884 -3.148 -5.151 1.00 92.75 93 LEU A C 1
ATOM 717 O O . LEU A 1 93 ? 14.507 -3.984 -4.508 1.00 92.75 93 LEU A O 1
ATOM 721 N N . LEU A 1 94 ? 12.677 -3.381 -5.678 1.00 92.38 94 LEU A N 1
ATOM 722 C CA . LEU A 1 94 ? 11.974 -4.663 -5.560 1.00 92.38 94 LEU A CA 1
ATOM 723 C C . LEU A 1 94 ? 12.720 -5.794 -6.281 1.00 92.38 94 LEU A C 1
ATOM 725 O O . LEU A 1 94 ? 12.791 -6.900 -5.766 1.00 92.38 94 LEU A O 1
ATOM 729 N N . GLU A 1 95 ? 13.332 -5.522 -7.433 1.00 90.38 95 GLU A N 1
ATOM 730 C CA . GLU A 1 95 ? 14.199 -6.492 -8.115 1.00 90.38 95 GLU A CA 1
ATOM 731 C C . GLU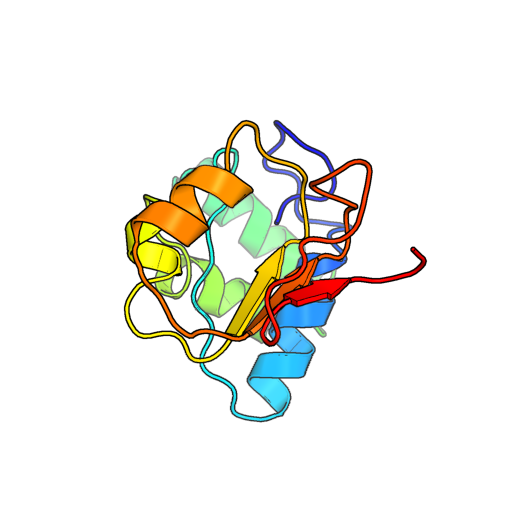 A 1 95 ? 15.433 -6.839 -7.265 1.00 90.38 95 GLU A C 1
ATOM 733 O O . GLU A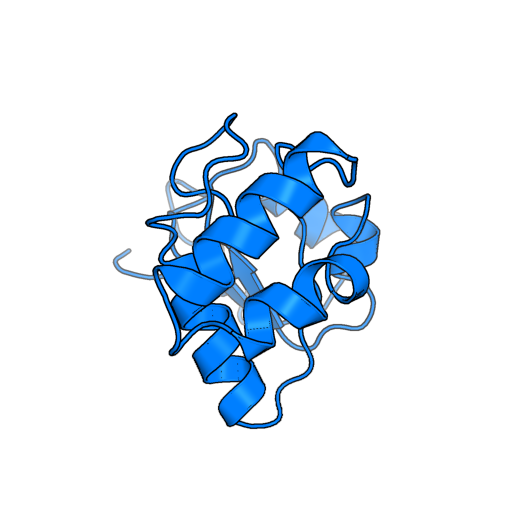 1 95 ? 15.833 -8.000 -7.183 1.00 90.38 95 GLU A O 1
ATOM 738 N N . ALA A 1 96 ? 16.022 -5.846 -6.591 1.00 90.88 96 ALA A N 1
ATOM 739 C CA . ALA A 1 96 ? 17.205 -6.033 -5.758 1.00 90.88 96 ALA A CA 1
ATOM 740 C C . ALA A 1 96 ? 16.933 -6.783 -4.444 1.00 90.88 96 ALA A C 1
ATOM 742 O O . ALA A 1 96 ? 17.873 -7.342 -3.878 1.00 90.88 96 ALA A O 1
ATOM 743 N N . THR A 1 97 ? 15.687 -6.818 -3.950 1.00 89.06 97 THR A N 1
ATOM 744 C CA . THR A 1 97 ? 15.350 -7.644 -2.777 1.00 89.06 97 THR A CA 1
ATOM 745 C C . THR A 1 97 ? 15.377 -9.136 -3.099 1.00 89.06 97 THR A C 1
ATOM 747 O O . THR A 1 97 ? 15.490 -9.944 -2.182 1.00 89.06 97 THR A O 1
ATOM 750 N N . GLY A 1 98 ? 15.274 -9.509 -4.381 1.00 84.94 98 GLY A N 1
ATOM 751 C CA . GLY A 1 98 ? 15.132 -10.901 -4.800 1.00 84.94 98 GLY A CA 1
ATOM 752 C C . GLY A 1 98 ? 13.818 -11.539 -4.342 1.00 84.94 98 GLY A C 1
ATOM 753 O O . GLY A 1 98 ? 13.725 -12.762 -4.318 1.00 84.94 98 GLY A O 1
ATOM 754 N N . ASN A 1 99 ? 12.824 -10.733 -3.947 1.00 83.75 99 ASN A N 1
ATOM 755 C CA . ASN A 1 99 ? 11.533 -11.240 -3.500 1.00 83.75 99 ASN A CA 1
ATOM 756 C C . ASN A 1 99 ? 10.754 -11.847 -4.690 1.00 83.75 99 ASN A C 1
ATOM 758 O O . ASN A 1 99 ? 10.620 -11.223 -5.744 1.00 83.75 99 ASN A O 1
ATOM 762 N N . GLU A 1 100 ? 10.228 -13.061 -4.510 1.00 91.06 100 GLU A N 1
ATOM 763 C CA . GLU A 1 100 ? 9.404 -13.780 -5.493 1.00 91.06 100 GLU A CA 1
ATOM 764 C C . GLU A 1 100 ? 7.919 -13.365 -5.472 1.00 91.06 100 GLU A C 1
ATOM 766 O O . GLU A 1 100 ? 7.126 -13.851 -6.282 1.00 91.06 100 GLU A O 1
ATOM 771 N N . ALA A 1 101 ? 7.542 -12.441 -4.584 1.00 95.38 101 ALA A N 1
ATOM 772 C CA . ALA A 1 101 ? 6.194 -11.911 -4.434 1.00 95.38 101 ALA A CA 1
ATOM 773 C C . ALA A 1 101 ? 5.593 -11.454 -5.763 1.00 95.38 101 ALA A C 1
ATOM 775 O O . ALA A 1 101 ? 6.268 -10.884 -6.627 1.00 95.38 101 ALA A O 1
ATOM 776 N N . THR A 1 102 ? 4.281 -11.628 -5.901 1.00 96.38 102 THR A N 1
ATOM 777 C CA . THR A 1 102 ? 3.559 -11.088 -7.055 1.00 96.38 102 THR A CA 1
ATOM 778 C C . THR A 1 102 ? 3.444 -9.572 -6.934 1.00 96.38 102 THR A C 1
ATOM 780 O O . THR A 1 102 ? 2.832 -9.063 -5.998 1.00 96.38 102 THR A O 1
ATOM 783 N N . VAL A 1 103 ? 3.992 -8.836 -7.897 1.00 95.62 103 VAL A N 1
ATOM 784 C CA . VAL A 1 103 ? 3.894 -7.375 -7.957 1.00 95.62 103 VAL A CA 1
ATOM 785 C C . VAL A 1 103 ? 2.644 -6.987 -8.739 1.00 95.62 103 VAL A C 1
ATOM 787 O O . VAL A 1 103 ? 2.517 -7.306 -9.918 1.00 95.62 103 VAL A O 1
ATOM 790 N N . IL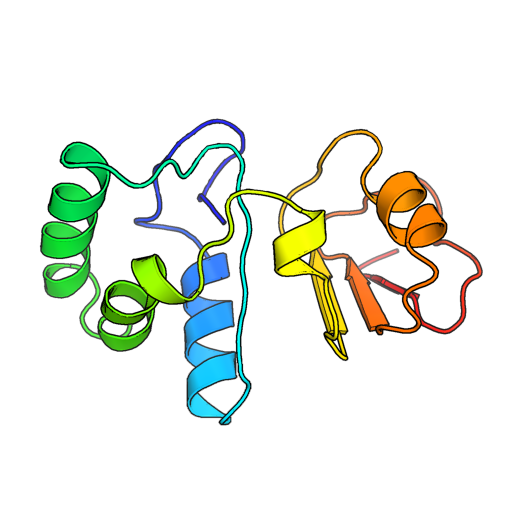E A 1 104 ? 1.735 -6.268 -8.084 1.00 96.06 104 ILE A N 1
ATOM 791 C CA . ILE A 1 104 ? 0.501 -5.724 -8.654 1.00 96.06 104 ILE A CA 1
ATOM 792 C C . ILE A 1 104 ? 0.669 -4.206 -8.801 1.00 96.06 104 ILE A C 1
ATOM 794 O O . ILE A 1 104 ? 0.575 -3.457 -7.831 1.00 96.06 104 ILE A O 1
ATOM 798 N N . ASP A 1 105 ? 0.926 -3.739 -10.020 1.00 95.12 105 ASP A N 1
ATOM 799 C CA . ASP A 1 105 ? 1.145 -2.332 -10.356 1.00 95.12 105 ASP A CA 1
ATOM 800 C C . ASP A 1 105 ? -0.154 -1.634 -10.781 1.00 95.12 105 ASP A C 1
ATOM 802 O O . ASP A 1 105 ? -0.672 -1.853 -11.881 1.00 95.12 105 ASP A O 1
ATOM 806 N N . LEU A 1 106 ? -0.657 -0.747 -9.919 1.00 94.88 106 LEU A N 1
ATOM 807 C CA . LEU A 1 106 ? -1.857 0.053 -10.182 1.00 94.88 106 LEU A CA 1
ATOM 808 C C . LEU A 1 106 ? -1.545 1.465 -10.705 1.00 94.88 106 LEU A C 1
ATOM 810 O O . LEU A 1 106 ? -2.462 2.258 -10.914 1.00 94.88 106 LEU A O 1
ATOM 814 N N . VAL A 1 107 ? -0.267 1.802 -10.904 1.00 92.88 107 VAL A N 1
ATOM 815 C CA . VAL A 1 107 ? 0.187 3.179 -11.180 1.00 92.88 107 VAL A CA 1
ATOM 816 C C . VAL A 1 107 ? 1.113 3.315 -12.379 1.00 92.88 107 VAL A C 1
ATOM 818 O O . VAL A 1 107 ? 1.572 4.423 -12.675 1.00 92.88 107 VAL A O 1
ATOM 821 N N . ARG A 1 108 ? 1.399 2.212 -13.074 1.00 92.56 108 ARG A N 1
ATOM 822 C CA . ARG A 1 108 ? 2.308 2.170 -14.220 1.00 92.56 108 ARG A CA 1
ATOM 823 C C . ARG A 1 108 ? 3.699 2.688 -13.832 1.00 92.56 108 ARG A C 1
ATOM 825 O O . ARG A 1 108 ? 4.162 3.768 -14.242 1.00 92.56 108 ARG A O 1
ATOM 832 N N . MET A 1 109 ? 4.382 1.902 -13.003 1.00 91.12 109 MET A N 1
ATOM 833 C CA . MET A 1 109 ? 5.740 2.188 -12.533 1.00 91.12 109 MET A CA 1
ATOM 834 C C . MET A 1 109 ? 6.721 2.357 -13.700 1.00 91.12 109 MET A C 1
ATOM 836 O O . MET A 1 109 ? 7.518 3.300 -13.702 1.00 91.12 109 MET A O 1
ATOM 840 N N . ALA A 1 110 ? 6.603 1.506 -14.721 1.00 88.19 110 ALA A N 1
ATOM 841 C CA . ALA A 1 110 ? 7.443 1.502 -15.914 1.00 88.19 110 ALA A CA 1
ATOM 842 C C . ALA A 1 110 ? 6.668 1.937 -17.179 1.00 88.19 110 ALA A C 1
ATOM 844 O O . ALA A 1 110 ? 5.449 1.805 -17.245 1.00 88.19 110 ALA A O 1
ATOM 845 N N . PRO A 1 111 ? 7.339 2.469 -18.219 1.00 87.44 111 PRO A N 1
ATOM 846 C CA . PRO A 1 111 ? 6.682 2.830 -19.480 1.00 87.44 111 PRO A CA 1
ATOM 847 C C . PRO A 1 111 ? 6.207 1.608 -20.283 1.00 87.44 111 PRO A C 1
ATOM 849 O O . PRO A 1 111 ? 5.215 1.708 -21.009 1.00 87.44 111 PRO A O 1
ATOM 852 N N . LYS A 1 112 ? 6.898 0.472 -20.135 1.00 86.75 112 LYS A N 1
ATOM 853 C CA . LYS A 1 112 ? 6.556 -0.845 -20.689 1.00 86.75 112 LYS A CA 1
ATOM 854 C C . LYS A 1 112 ? 6.453 -1.849 -19.536 1.00 86.75 112 LYS A C 1
ATOM 856 O O . LYS A 1 112 ? 7.199 -1.674 -18.570 1.00 86.75 112 LYS A O 1
ATOM 861 N N . PRO A 1 113 ? 5.586 -2.868 -19.631 1.00 82.62 113 PRO A N 1
ATOM 862 C CA . PRO A 1 113 ? 5.481 -3.869 -18.580 1.00 82.62 113 PRO A CA 1
ATOM 863 C C . PRO A 1 113 ? 6.807 -4.641 -18.469 1.00 82.62 113 PRO A C 1
ATOM 865 O O . PRO A 1 113 ? 7.378 -5.006 -19.504 1.00 82.62 113 PRO A O 1
ATOM 868 N N . PRO A 1 114 ? 7.321 -4.876 -17.250 1.00 86.19 114 PRO A N 1
ATOM 869 C CA . PRO A 1 114 ? 8.420 -5.804 -17.017 1.00 86.19 114 PRO A CA 1
ATOM 870 C C . PRO A 1 114 ? 8.106 -7.192 -17.579 1.00 86.19 114 PRO A C 1
ATOM 872 O O . PRO A 1 114 ? 6.957 -7.624 -17.607 1.00 86.19 114 PRO A O 1
ATOM 875 N N . THR A 1 115 ? 9.139 -7.910 -18.015 1.00 84.81 115 THR A N 1
ATOM 876 C CA . THR A 1 115 ? 8.999 -9.275 -18.551 1.00 84.81 115 THR A CA 1
ATOM 877 C C . THR A 1 115 ? 8.878 -10.342 -17.462 1.00 84.81 115 THR A C 1
ATOM 879 O O . THR A 1 115 ? 8.760 -11.522 -17.779 1.00 84.81 115 THR A O 1
ATOM 882 N N . ALA A 1 116 ? 8.969 -9.950 -16.190 1.00 83.94 116 ALA A N 1
ATOM 883 C CA . ALA A 1 116 ? 8.912 -10.858 -15.055 1.00 83.94 116 ALA A CA 1
ATOM 884 C C . ALA A 1 116 ? 7.525 -11.512 -14.943 1.00 83.94 116 ALA A C 1
ATOM 886 O O . ALA A 1 116 ? 6.501 -10.838 -15.031 1.00 83.94 116 ALA A O 1
ATOM 887 N N . ALA A 1 117 ? 7.493 -12.833 -14.744 1.00 82.88 117 ALA A N 1
ATOM 888 C CA . ALA A 1 117 ? 6.249 -13.609 -14.719 1.00 82.88 117 ALA A CA 1
ATOM 889 C C . ALA A 1 117 ? 5.352 -13.280 -13.512 1.00 82.88 117 ALA A C 1
ATOM 891 O O . ALA A 1 117 ? 4.137 -13.436 -13.588 1.00 82.88 117 ALA A O 1
ATOM 892 N N . ASN A 1 118 ? 5.946 -12.802 -12.418 1.00 90.81 118 ASN A N 1
ATOM 893 C CA . ASN A 1 118 ? 5.266 -12.367 -11.200 1.00 90.81 118 ASN A CA 1
ATOM 894 C C . ASN A 1 118 ? 4.840 -10.886 -11.245 1.00 90.81 118 ASN A C 1
ATOM 896 O O . ASN A 1 118 ? 4.489 -10.329 -10.209 1.00 90.81 118 ASN A O 1
ATOM 900 N N . TYR A 1 119 ? 4.867 -10.232 -12.411 1.00 93.50 119 TYR A N 1
ATOM 901 C CA . TYR A 1 119 ? 4.440 -8.843 -12.564 1.00 93.50 119 TYR A CA 1
ATOM 902 C C . TYR A 1 119 ? 3.082 -8.741 -13.260 1.00 93.50 119 TYR A C 1
ATOM 904 O O . TYR A 1 119 ? 2.905 -9.166 -14.402 1.00 93.50 119 TYR A O 1
ATOM 912 N N . ILE A 1 120 ? 2.132 -8.094 -12.596 1.00 93.81 120 ILE A N 1
ATOM 913 C CA . ILE A 1 120 ? 0.792 -7.812 -13.102 1.00 93.81 120 ILE A CA 1
ATOM 914 C C . ILE A 1 120 ? 0.590 -6.308 -12.990 1.00 93.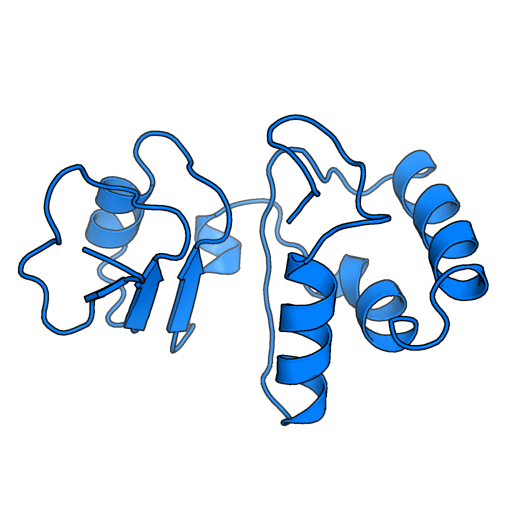81 120 ILE A C 1
ATOM 916 O O . ILE A 1 120 ? 0.823 -5.737 -11.934 1.00 93.81 120 ILE A O 1
ATOM 920 N N . GLY A 1 121 ? 0.113 -5.635 -14.034 1.00 91.38 121 GLY A N 1
ATOM 921 C CA . GLY A 1 121 ? -0.358 -4.265 -13.847 1.00 91.38 121 GLY A CA 1
ATOM 922 C C . GLY A 1 121 ? -1.616 -3.965 -14.632 1.00 91.38 121 GLY A C 1
ATOM 923 O O . GLY A 1 121 ? -1.994 -4.694 -15.552 1.00 91.38 121 GLY A O 1
ATOM 924 N N . ILE A 1 122 ? -2.287 -2.903 -14.214 1.00 88.06 122 ILE A N 1
ATOM 925 C CA . ILE A 1 122 ? -3.582 -2.521 -14.759 1.00 88.06 122 ILE A CA 1
ATOM 926 C C . ILE A 1 122 ? -3.408 -1.652 -16.014 1.00 88.06 122 ILE A C 1
ATOM 928 O O . ILE A 1 122 ? -2.719 -0.636 -15.988 1.00 88.06 122 ILE A O 1
ATOM 932 N N . GLY A 1 123 ? -4.054 -2.046 -17.116 1.00 73.38 123 GLY A N 1
ATOM 933 C CA . GLY A 1 123 ? -4.216 -1.198 -18.307 1.00 73.38 123 GLY A CA 1
ATOM 934 C C . GLY A 1 123 ? -2.924 -0.831 -19.052 1.00 73.38 123 GLY A C 1
ATOM 935 O O . GLY A 1 123 ? -2.692 0.353 -19.307 1.00 73.38 123 GLY A O 1
ATOM 936 N N . TRP A 1 124 ? -2.101 -1.831 -19.392 1.00 72.75 124 TRP A N 1
ATOM 937 C CA . TRP A 1 124 ? -0.899 -1.681 -20.231 1.00 72.75 124 TRP A CA 1
ATOM 938 C C . TRP A 1 124 ? -1.198 -1.544 -21.722 1.00 72.75 124 TRP A C 1
ATOM 940 O O . TRP A 1 124 ? -2.113 -2.245 -22.209 1.00 72.75 124 TRP A O 1
#

Sequence (124 aa):
MAFKPGTDDLRESPSLELISGLQEKGVEVTAYDPALVPGPHFLKQFEYMQYALPHLKQVTEDLPEILRETILGAVDGVDAIVVVQKMPNLLGLLEATGNEATVIDLVRMAPKPPTAANYIGIGW

pLDDT: mean 89.44, std 6.63, range [72.75, 97.88]

Foldseek 3Di:
DACDAQALHNLPPVVLVVVLVCVVVVHDAADEHQRDDDDPVSVVSLVVSCVVPVSSVVSSVCVVVRYDPDPCVRLPPDQADEDPDADPCPVVVVVVVVDPHQYEAADCNDPDFDPDPSYHYPDD

Secondary structure (DSSP, 8-state):
--SSTT----TT-HHHHHHHHHHTTT----B--TT---SHHHHHHHHHHHHH-GGGHHHHHHHHHHB-SSHHHHSTT-SEEEE-S--TTHHHHHHHHT--PEEEESS--SSS--S-TTEEES--